Protein AF-A0A9D2PJF0-F1 (afdb_monomer_lite)

Radius of gyration: 13.44 Å; chains: 1; bounding box: 36×22×30 Å

pLDDT: mean 71.53, std 12.53, range [41.41, 90.56]

Foldseek 3Di:
DVVLVVLLCVLLVFDDDCPDPLVVVLVVVVVVVVVCQVVVDDDDDDDCPVVLVVLCVPQVSLLVSLVVSQVVCCVPVVDGDDSVRSSVSSVSSSVRCVVRVD

Sequence (102 aa):
MLQLFFQLTYYFHVDFDEEDVYYYRFITHLKFFAKRLLDHKFYEEDDSDDLWNIIRKKYQESFRCVGRISEFIQKKYGHSLSKEEQIYLTIHIERVIKKTGK

Organism: NCBI:txid2838462

Secondary structure (DSSP, 8-state):
-HHHHHHHHHHHT----TT-HHHHHHHHHHHHHHHHHHTT-PPPP-S-HHHHHHHHHHSHHHHHHHHHHHHHHHHHHS-PPPHHHHHHHHHHHHHHHHHHT-

Structure (mmCIF, N/CA/C/O backbone):
data_AF-A0A9D2PJF0-F1
#
_entry.id   AF-A0A9D2PJF0-F1
#
loop_
_atom_site.group_PDB
_atom_site.id
_atom_site.type_symbol
_atom_site.label_atom_id
_atom_site.label_alt_id
_atom_site.label_comp_id
_atom_site.label_asym_id
_atom_site.label_entity_id
_atom_site.label_seq_id
_atom_site.pdbx_PDB_ins_code
_atom_site.Cartn_x
_atom_site.Cartn_y
_atom_site.Cartn_z
_atom_site.occupancy
_atom_site.B_iso_or_equiv
_atom_site.auth_seq_id
_atom_site.auth_comp_id
_atom_site.auth_asym_id
_atom_site.auth_atom_id
_atom_site.pdbx_PDB_model_num
ATOM 1 N N . MET A 1 1 ? -5.408 -3.888 -12.705 1.00 55.09 1 MET A N 1
ATOM 2 C CA . MET A 1 1 ? -6.322 -3.023 -11.924 1.00 55.09 1 MET A CA 1
ATOM 3 C C . MET A 1 1 ? -7.429 -3.840 -11.265 1.00 55.09 1 MET A C 1
ATOM 5 O O . MET A 1 1 ? -7.361 -3.985 -10.057 1.00 55.09 1 MET A O 1
ATOM 9 N N . LEU A 1 2 ? -8.329 -4.486 -12.026 1.00 54.72 2 LEU A N 1
ATOM 10 C CA . LEU A 1 2 ? -9.354 -5.405 -11.484 1.00 54.72 2 LEU A CA 1
ATOM 11 C C . LEU A 1 2 ? -8.778 -6.527 -10.596 1.00 54.72 2 LEU A C 1
ATOM 13 O O . LEU A 1 2 ? -9.374 -6.903 -9.602 1.00 54.72 2 LEU A O 1
ATOM 17 N N . GLN A 1 3 ? -7.577 -7.020 -10.907 1.00 61.44 3 GLN A N 1
ATOM 18 C CA . GLN A 1 3 ? -6.933 -8.084 -10.122 1.00 61.44 3 GLN A CA 1
ATOM 19 C C . GLN A 1 3 ? -6.379 -7.611 -8.770 1.00 61.44 3 GLN A C 1
ATOM 21 O O . GLN A 1 3 ? -6.481 -8.334 -7.791 1.00 61.44 3 GLN A O 1
ATOM 26 N N . LEU A 1 4 ? -5.842 -6.387 -8.699 1.00 61.62 4 LEU A N 1
ATOM 27 C CA . LEU A 1 4 ? -5.394 -5.794 -7.432 1.00 61.62 4 LEU A CA 1
ATOM 28 C C . LEU A 1 4 ? -6.586 -5.487 -6.522 1.00 61.62 4 LEU A C 1
ATOM 30 O O . LEU A 1 4 ? -6.511 -5.681 -5.315 1.00 61.62 4 LEU A O 1
ATOM 34 N N . PHE A 1 5 ? -7.690 -5.049 -7.127 1.00 64.75 5 PHE A N 1
ATOM 35 C CA . PHE A 1 5 ? -8.964 -4.869 -6.448 1.00 64.75 5 PHE A CA 1
ATOM 36 C C . PHE A 1 5 ? -9.490 -6.189 -5.864 1.00 64.75 5 PHE A C 1
ATOM 38 O O . PHE A 1 5 ? -9.788 -6.246 -4.676 1.00 64.75 5 PHE A O 1
ATOM 45 N N . PHE A 1 6 ? -9.487 -7.268 -6.652 1.00 68.12 6 PHE A N 1
ATOM 46 C CA . PHE A 1 6 ? -9.905 -8.592 -6.181 1.00 68.12 6 PHE A CA 1
ATOM 47 C C . PHE A 1 6 ? -9.043 -9.108 -5.018 1.00 68.12 6 PHE A C 1
ATOM 49 O O . PHE A 1 6 ? -9.537 -9.762 -4.105 1.00 68.12 6 PHE A O 1
ATOM 56 N N . GLN A 1 7 ? -7.745 -8.786 -5.016 1.00 67.12 7 GLN A N 1
ATOM 57 C CA . GLN A 1 7 ? -6.845 -9.117 -3.909 1.00 67.12 7 GLN A CA 1
ATOM 58 C C . GLN A 1 7 ? -7.271 -8.442 -2.593 1.00 67.12 7 GLN A C 1
ATOM 60 O O . GLN A 1 7 ? -7.124 -9.033 -1.525 1.00 67.12 7 GLN A O 1
ATOM 65 N N . LEU A 1 8 ? -7.778 -7.208 -2.672 1.00 65.38 8 LEU A N 1
ATOM 66 C CA . LEU A 1 8 ? -8.190 -6.401 -1.523 1.00 65.38 8 LEU A CA 1
ATOM 67 C C . LEU A 1 8 ? -9.535 -6.847 -0.959 1.00 65.38 8 LEU A C 1
ATOM 69 O O . LEU A 1 8 ? -9.630 -7.061 0.249 1.00 65.38 8 LEU A O 1
ATOM 73 N N . THR A 1 9 ? -10.541 -7.024 -1.820 1.00 66.44 9 THR A N 1
ATOM 74 C CA . THR A 1 9 ? -11.867 -7.513 -1.409 1.00 66.44 9 THR A CA 1
ATOM 75 C C . THR A 1 9 ? -11.759 -8.901 -0.788 1.00 66.44 9 THR A C 1
ATOM 77 O O . THR A 1 9 ? -12.300 -9.138 0.289 1.00 66.44 9 THR A O 1
ATOM 80 N N . TYR A 1 10 ? -10.959 -9.789 -1.390 1.00 69.12 10 TYR A N 1
ATOM 81 C CA . TYR A 1 10 ? -10.711 -11.130 -0.863 1.00 69.12 10 TYR A CA 1
ATOM 82 C C . TYR A 1 10 ? -9.961 -11.115 0.474 1.00 69.12 10 TYR A C 1
ATOM 84 O O . TYR A 1 10 ? -10.278 -11.889 1.372 1.00 69.12 10 TYR A O 1
ATOM 92 N N . TYR A 1 11 ? -8.953 -10.250 0.632 1.00 69.94 11 TYR A N 1
ATOM 93 C CA . TYR A 1 11 ? -8.181 -10.195 1.875 1.00 69.94 11 TYR A CA 1
ATOM 94 C C . TYR A 1 11 ? -9.021 -9.683 3.049 1.00 69.94 11 TYR A C 1
ATOM 96 O O . TYR A 1 11 ? -8.985 -10.268 4.130 1.00 69.94 11 TYR A O 1
ATOM 104 N N . PHE A 1 12 ? -9.778 -8.605 2.840 1.00 64.38 12 PHE A N 1
ATOM 105 C CA . PHE A 1 12 ? -10.551 -7.969 3.906 1.00 64.38 12 PHE A CA 1
ATOM 106 C C . PHE A 1 12 ? -11.969 -8.511 4.064 1.00 64.38 12 PHE A C 1
ATOM 108 O O . PHE A 1 12 ? -12.608 -8.177 5.055 1.00 64.38 12 PHE A O 1
ATOM 115 N N . HIS A 1 13 ? -12.439 -9.360 3.145 1.00 67.50 13 HIS A N 1
ATOM 116 C CA . HIS A 1 13 ? -13.837 -9.803 3.086 1.00 67.50 13 HIS A CA 1
ATOM 117 C C . HIS A 1 13 ? -14.803 -8.609 3.045 1.00 67.50 13 HIS A C 1
ATOM 119 O O . HIS A 1 13 ? -15.810 -8.579 3.748 1.00 67.50 13 HIS A O 1
ATOM 125 N N . VAL A 1 14 ? -14.451 -7.596 2.249 1.00 64.88 14 VAL A N 1
ATOM 126 C CA . VAL A 1 14 ? -15.220 -6.357 2.096 1.00 64.88 14 VAL A CA 1
ATOM 127 C C . VAL A 1 14 ? -15.650 -6.232 0.643 1.00 64.88 14 VAL A C 1
ATOM 129 O O . VAL A 1 14 ? -14.800 -6.277 -0.248 1.00 64.88 14 VAL A O 1
ATOM 132 N N . ASP A 1 15 ? -16.948 -6.033 0.423 1.00 62.94 15 ASP A N 1
ATOM 133 C CA . ASP A 1 15 ? -17.473 -5.547 -0.849 1.00 62.94 15 ASP A CA 1
ATOM 134 C C . ASP A 1 15 ? -17.347 -4.023 -0.874 1.00 62.94 15 ASP A C 1
ATOM 136 O O . ASP A 1 15 ? -17.861 -3.319 -0.003 1.00 62.94 15 ASP A O 1
ATOM 140 N N . PHE A 1 16 ? -16.601 -3.506 -1.849 1.00 63.28 16 PHE A N 1
ATOM 141 C CA . PHE A 1 16 ? -16.497 -2.067 -2.057 1.00 63.28 16 PHE A CA 1
ATOM 142 C C . PHE A 1 16 ? -17.658 -1.595 -2.922 1.00 63.28 16 PHE A C 1
ATOM 144 O O . PHE A 1 16 ? -17.860 -2.116 -4.016 1.00 63.28 16 PHE A O 1
ATOM 151 N N . ASP A 1 17 ? -18.377 -0.582 -2.444 1.00 67.50 17 ASP A N 1
ATOM 152 C CA . ASP A 1 17 ? -19.354 0.137 -3.251 1.00 67.50 17 ASP A CA 1
ATOM 153 C C . ASP A 1 17 ? -18.621 0.924 -4.346 1.00 67.50 17 ASP A C 1
ATOM 155 O O . ASP A 1 17 ? -17.841 1.842 -4.066 1.00 67.50 17 ASP A O 1
ATOM 159 N N . GLU A 1 18 ? -18.842 0.530 -5.601 1.00 64.44 18 GLU A N 1
ATOM 160 C CA . G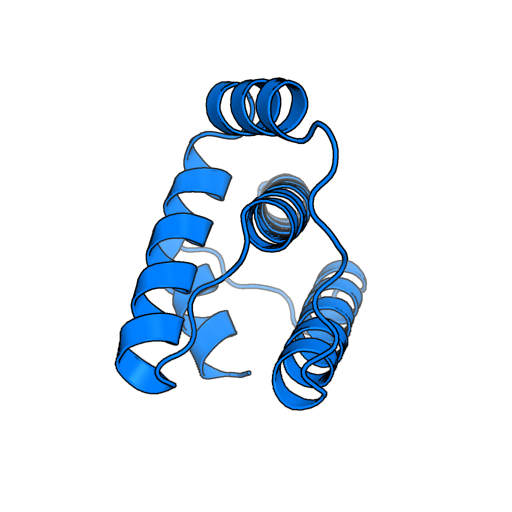LU A 1 18 ? -18.187 1.145 -6.751 1.00 64.44 18 GLU A CA 1
ATOM 161 C C . GLU A 1 18 ? -18.666 2.581 -7.028 1.00 64.44 18 GLU A C 1
ATOM 163 O O . GLU A 1 18 ? -17.996 3.324 -7.755 1.00 64.44 18 GLU A O 1
ATOM 168 N N . GLU A 1 19 ? -19.777 2.999 -6.415 1.00 65.81 19 GLU A N 1
ATOM 169 C CA . GLU A 1 19 ? -20.299 4.366 -6.477 1.00 65.81 19 GLU A CA 1
ATOM 170 C C . GLU A 1 19 ? -19.733 5.271 -5.366 1.00 65.81 19 GLU A C 1
ATOM 172 O O . GLU A 1 19 ? -19.877 6.497 -5.425 1.00 65.81 19 GLU A O 1
ATOM 177 N N . ASP A 1 20 ? -19.013 4.712 -4.383 1.00 73.69 20 ASP A N 1
ATOM 178 C CA . ASP A 1 20 ? -18.401 5.497 -3.311 1.00 73.69 20 ASP A CA 1
ATOM 179 C C . ASP A 1 20 ? -17.235 6.353 -3.848 1.00 73.69 20 ASP A C 1
ATOM 181 O O . ASP A 1 20 ? -16.263 5.885 -4.455 1.00 73.69 20 ASP A O 1
ATOM 185 N N . VAL A 1 21 ? -17.271 7.651 -3.540 1.00 64.44 21 VAL A N 1
ATOM 186 C CA . VAL A 1 21 ? -16.186 8.599 -3.821 1.00 64.44 21 VAL A CA 1
ATOM 187 C C . VAL A 1 21 ? -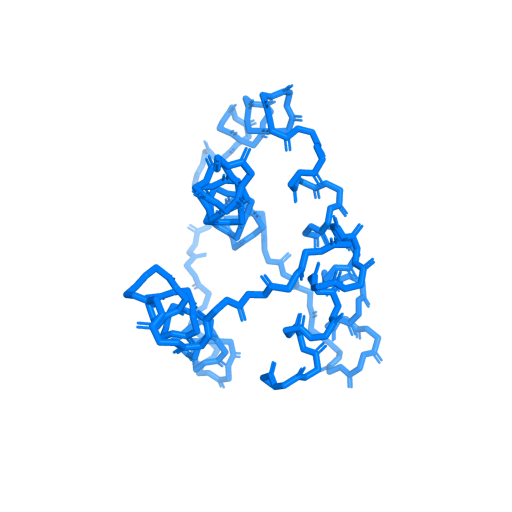14.834 8.137 -3.259 1.00 64.44 21 VAL A C 1
ATOM 189 O O . VAL A 1 21 ? -13.780 8.462 -3.817 1.00 64.44 21 VAL A O 1
ATOM 192 N N . TYR A 1 22 ? -14.823 7.381 -2.160 1.00 61.19 22 TYR A N 1
ATOM 193 C CA . TYR A 1 22 ? -13.612 6.808 -1.578 1.00 61.19 22 TYR A CA 1
ATOM 194 C C . TYR A 1 22 ? -13.062 5.654 -2.410 1.00 61.19 22 TYR A C 1
ATOM 196 O O . TYR A 1 22 ? -11.842 5.598 -2.599 1.00 61.19 22 TYR A O 1
ATOM 204 N N . TYR A 1 23 ? -13.929 4.813 -2.976 1.00 64.69 23 TYR A N 1
ATOM 205 C CA . TYR A 1 23 ? -13.538 3.804 -3.957 1.00 64.69 23 TYR A CA 1
ATOM 206 C C . TYR A 1 23 ? -12.980 4.463 -5.221 1.00 64.69 23 TYR A C 1
ATOM 208 O O . TYR A 1 23 ? -11.869 4.136 -5.652 1.00 64.69 23 TYR A O 1
ATOM 216 N N . TYR A 1 24 ? -13.667 5.477 -5.758 1.00 64.94 24 TYR A N 1
ATOM 217 C CA . TYR A 1 24 ? -13.197 6.195 -6.944 1.00 64.94 24 TYR A CA 1
ATOM 218 C C . TYR A 1 24 ? -11.821 6.839 -6.723 1.00 64.94 24 TYR A C 1
ATOM 220 O O . TYR A 1 24 ? -10.928 6.732 -7.572 1.00 64.94 24 TYR A O 1
ATOM 228 N N . ARG A 1 25 ? -11.602 7.471 -5.559 1.00 66.69 25 ARG A N 1
ATOM 229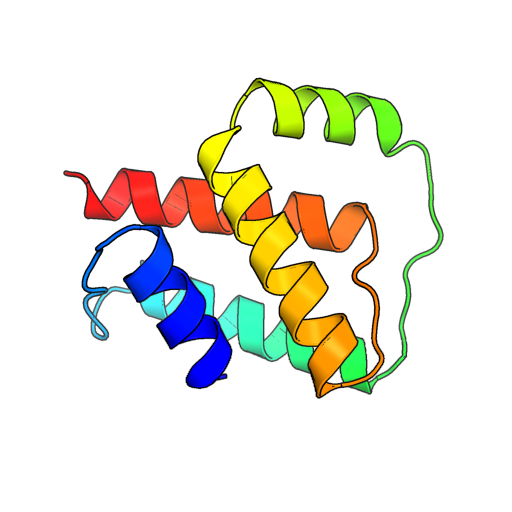 C CA . ARG A 1 25 ? -10.289 8.021 -5.177 1.00 66.69 25 ARG A CA 1
ATOM 230 C C . ARG A 1 25 ? -9.239 6.925 -5.053 1.00 66.69 25 ARG A C 1
ATOM 232 O O . ARG A 1 25 ? -8.136 7.102 -5.564 1.00 66.69 25 ARG A O 1
ATOM 239 N N . PHE A 1 26 ? -9.567 5.797 -4.430 1.00 65.94 26 PHE A N 1
ATOM 240 C CA . PHE A 1 26 ? -8.648 4.673 -4.279 1.00 65.94 26 PHE A CA 1
ATOM 241 C C . PHE A 1 26 ? -8.212 4.098 -5.633 1.00 65.94 26 PHE A C 1
ATOM 243 O O . PHE A 1 26 ? -7.014 4.021 -5.908 1.00 65.94 26 PHE A O 1
ATOM 250 N N . ILE A 1 27 ? -9.160 3.786 -6.520 1.00 71.38 27 ILE A N 1
ATOM 251 C CA . ILE A 1 27 ? -8.873 3.295 -7.874 1.00 71.38 27 ILE A CA 1
ATOM 252 C C . ILE A 1 27 ? -8.088 4.326 -8.679 1.00 71.38 27 ILE A C 1
ATOM 254 O O . ILE A 1 27 ? -7.156 3.964 -9.395 1.00 71.38 27 ILE A O 1
ATOM 258 N N . THR A 1 28 ? -8.415 5.611 -8.552 1.00 71.75 28 THR A N 1
ATOM 259 C CA . THR A 1 28 ? -7.672 6.687 -9.219 1.00 71.75 28 THR A CA 1
ATOM 260 C C . THR A 1 28 ? -6.226 6.743 -8.730 1.00 71.75 28 THR A C 1
ATOM 262 O O . THR A 1 28 ? -5.308 6.760 -9.549 1.00 71.75 28 THR A O 1
ATOM 265 N N . HIS A 1 29 ? -5.985 6.676 -7.420 1.00 67.44 29 HIS A N 1
ATOM 266 C CA . HIS A 1 29 ? -4.632 6.607 -6.868 1.00 67.44 29 HIS A CA 1
ATOM 267 C C . HIS A 1 29 ? -3.889 5.345 -7.312 1.00 67.44 29 HIS A C 1
ATOM 269 O O . HIS A 1 29 ? -2.723 5.442 -7.685 1.00 67.44 29 HIS A O 1
ATOM 275 N N . LEU A 1 30 ? -4.561 4.192 -7.370 1.00 68.50 30 LEU A N 1
ATOM 276 C CA . LEU A 1 30 ? -3.981 2.943 -7.866 1.00 68.50 30 LEU A CA 1
ATOM 277 C C . LEU A 1 30 ? -3.646 3.017 -9.370 1.00 68.50 30 LEU A C 1
ATOM 279 O O . LEU A 1 30 ? -2.629 2.481 -9.803 1.00 68.50 30 LEU A O 1
ATOM 283 N N . LYS A 1 31 ? -4.462 3.717 -10.171 1.00 69.44 31 LYS A N 1
ATOM 284 C CA . LYS A 1 31 ? -4.198 4.007 -11.593 1.00 69.44 31 LYS A CA 1
ATOM 285 C C . LYS A 1 31 ? -2.967 4.895 -11.759 1.00 69.44 31 LYS A C 1
ATOM 287 O O . LYS A 1 31 ? -2.093 4.570 -12.557 1.00 69.44 31 LYS A O 1
ATOM 292 N N . PHE A 1 32 ? -2.876 5.991 -11.004 1.00 68.81 32 PHE A N 1
ATOM 293 C CA . PHE A 1 32 ? -1.702 6.871 -11.028 1.00 68.81 32 PHE A CA 1
ATOM 294 C C . PHE A 1 32 ? -0.449 6.161 -10.518 1.00 68.81 32 PHE A C 1
ATOM 296 O O . PHE A 1 32 ? 0.625 6.348 -11.078 1.00 68.81 32 PHE A O 1
ATOM 303 N N . PHE A 1 33 ? -0.593 5.311 -9.506 1.00 65.69 33 PHE A N 1
ATOM 304 C CA . PHE A 1 33 ? 0.468 4.454 -9.001 1.00 65.69 33 PHE A CA 1
ATOM 305 C C . PHE A 1 33 ? 0.989 3.499 -10.081 1.00 65.69 33 PHE A C 1
ATOM 307 O O . PHE A 1 33 ? 2.171 3.533 -10.404 1.00 65.69 33 PHE A O 1
ATOM 314 N N . ALA A 1 34 ? 0.100 2.730 -10.716 1.00 63.56 34 ALA A N 1
ATOM 315 C CA . ALA A 1 34 ? 0.462 1.836 -11.814 1.00 63.56 34 ALA A CA 1
ATOM 316 C C . ALA A 1 34 ? 1.105 2.592 -12.988 1.00 63.56 34 ALA A C 1
ATOM 318 O O . ALA A 1 34 ? 2.044 2.092 -13.596 1.00 63.56 34 ALA A O 1
ATOM 319 N N . LYS A 1 35 ? 0.641 3.814 -13.279 1.00 67.38 35 LYS A N 1
ATOM 320 C CA . LYS A 1 35 ? 1.259 4.681 -14.286 1.00 67.38 35 LYS A CA 1
ATOM 321 C C . LYS A 1 35 ? 2.692 5.077 -13.908 1.00 67.38 35 LYS A C 1
ATOM 323 O O . LYS A 1 35 ? 3.577 4.943 -14.739 1.00 67.38 35 LYS A O 1
ATOM 328 N N . ARG A 1 36 ? 2.946 5.506 -12.664 1.00 64.56 36 ARG A N 1
ATOM 329 C CA . ARG A 1 36 ? 4.308 5.839 -12.193 1.00 64.56 36 ARG A CA 1
ATOM 330 C C . ARG A 1 36 ? 5.260 4.644 -12.258 1.00 64.56 36 ARG A C 1
ATOM 332 O O . ARG A 1 36 ? 6.415 4.813 -12.629 1.00 64.56 36 ARG A O 1
ATOM 339 N N . LEU A 1 37 ? 4.744 3.460 -11.939 1.00 56.06 37 LEU A N 1
ATOM 340 C CA . LEU A 1 37 ? 5.474 2.194 -11.959 1.00 56.06 37 LEU A CA 1
ATOM 341 C C . LEU A 1 37 ? 5.900 1.800 -13.385 1.00 56.06 37 LEU A C 1
ATOM 343 O O . LEU A 1 37 ? 7.012 1.319 -13.584 1.00 56.06 37 LEU A O 1
ATOM 347 N N . LEU A 1 38 ? 5.047 2.067 -14.381 1.00 58.16 38 LEU A N 1
ATOM 348 C CA . LEU A 1 38 ? 5.362 1.890 -15.805 1.00 58.16 38 LEU A CA 1
ATOM 349 C C . LEU A 1 38 ? 6.299 2.978 -16.355 1.00 58.16 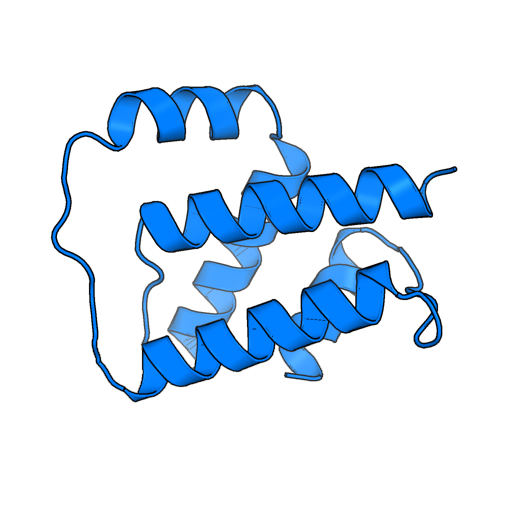38 LEU A C 1
ATOM 351 O O . LEU A 1 38 ? 7.075 2.707 -17.264 1.00 58.16 38 LEU A O 1
ATOM 355 N N . ASP A 1 39 ? 6.251 4.186 -15.790 1.00 61.66 39 ASP A N 1
ATOM 356 C CA . ASP A 1 39 ? 7.064 5.330 -16.220 1.00 61.66 39 ASP A CA 1
ATOM 357 C C . ASP A 1 39 ? 8.481 5.352 -15.585 1.00 61.66 39 ASP A C 1
ATOM 359 O O . ASP A 1 39 ? 9.218 6.315 -15.790 1.00 61.66 39 ASP A O 1
ATOM 363 N N . HIS A 1 40 ? 8.878 4.322 -14.816 1.00 51.78 40 HIS A N 1
ATOM 364 C CA . HIS A 1 40 ? 10.199 4.168 -14.164 1.00 51.78 40 HIS A CA 1
ATOM 365 C C . HIS A 1 40 ? 10.699 5.394 -13.372 1.00 51.78 40 HIS A C 1
ATOM 367 O O . HIS A 1 40 ? 11.902 5.607 -13.218 1.00 51.78 40 HIS A O 1
ATOM 373 N N . LYS A 1 41 ? 9.788 6.208 -12.831 1.00 44.00 41 LYS A N 1
ATOM 374 C CA . LYS A 1 41 ? 10.138 7.342 -11.966 1.00 44.00 41 LYS A CA 1
ATOM 375 C C . LYS A 1 41 ? 10.137 6.898 -10.508 1.00 44.00 41 LYS A C 1
ATOM 377 O O . LYS A 1 41 ? 9.143 7.083 -9.809 1.00 44.00 41 LYS A O 1
ATOM 382 N N . PHE A 1 42 ? 11.239 6.295 -10.074 1.00 48.06 42 PHE A N 1
ATOM 383 C CA . PHE A 1 42 ? 11.491 6.037 -8.658 1.00 48.06 42 PHE A CA 1
ATOM 384 C C . PHE A 1 42 ? 11.984 7.331 -8.006 1.00 48.06 42 PHE A C 1
ATOM 386 O O . PHE A 1 42 ? 12.897 7.973 -8.522 1.00 48.06 42 PHE A O 1
ATOM 393 N N . TYR A 1 43 ? 11.322 7.750 -6.928 1.00 47.00 43 TYR A N 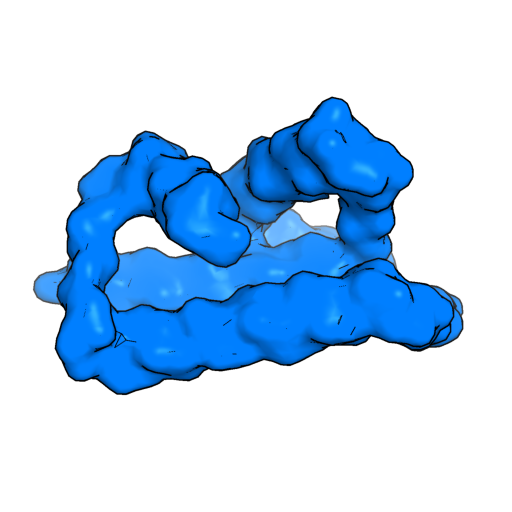1
ATOM 394 C CA . TYR A 1 43 ? 11.802 8.841 -6.085 1.00 47.00 43 TYR A CA 1
ATOM 395 C C . TYR A 1 43 ? 12.972 8.315 -5.241 1.00 47.00 43 TYR A C 1
ATOM 397 O O . TYR A 1 43 ? 12.956 7.15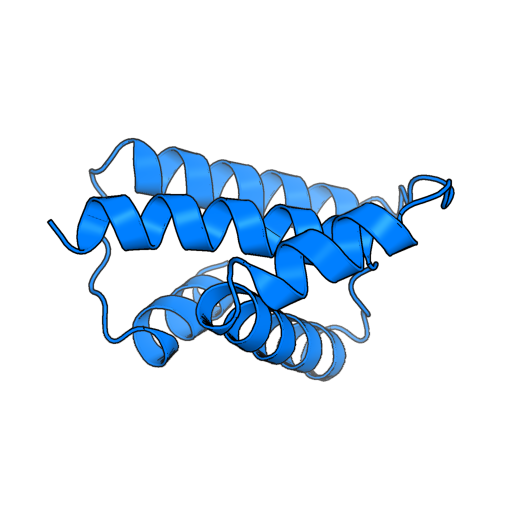5 -4.830 1.00 47.00 43 TYR A O 1
ATOM 405 N N . GLU A 1 44 ? 14.014 9.134 -5.086 1.00 41.41 44 GLU A N 1
ATOM 406 C CA . GLU A 1 44 ? 15.207 8.795 -4.306 1.00 41.41 44 GLU A CA 1
ATOM 407 C C . GLU A 1 44 ? 14.853 8.655 -2.819 1.00 41.41 44 GLU A C 1
ATOM 409 O O . GLU A 1 44 ? 14.126 9.481 -2.270 1.00 41.41 44 GLU A O 1
ATOM 414 N N . GLU A 1 45 ? 15.359 7.579 -2.210 1.00 49.94 45 GLU A N 1
ATOM 415 C CA . GLU A 1 45 ? 15.120 7.181 -0.823 1.00 49.94 45 GLU A CA 1
ATOM 416 C C . GLU A 1 45 ? 15.724 8.204 0.151 1.00 49.94 45 GLU A C 1
ATOM 418 O O . GLU A 1 45 ? 16.944 8.351 0.202 1.00 49.94 45 GLU A O 1
ATOM 423 N N . ASP A 1 46 ? 14.892 8.861 0.965 1.00 43.38 46 ASP A N 1
ATOM 424 C CA . ASP A 1 46 ? 15.362 9.674 2.097 1.00 43.38 46 ASP A CA 1
ATOM 425 C C . ASP A 1 46 ? 14.546 9.369 3.375 1.00 43.38 46 ASP A C 1
ATOM 427 O O . ASP A 1 46 ? 13.312 9.355 3.364 1.00 43.38 46 ASP A O 1
ATOM 431 N N . ASP A 1 47 ? 15.254 9.022 4.457 1.00 46.94 47 ASP A N 1
ATOM 432 C CA . ASP A 1 47 ? 14.826 8.854 5.865 1.00 46.94 47 ASP A CA 1
ATOM 433 C C . ASP A 1 47 ? 13.438 8.223 6.174 1.00 46.94 47 ASP A C 1
ATOM 435 O O . ASP A 1 47 ? 12.737 8.573 7.128 1.00 46.94 47 ASP A O 1
ATOM 439 N N . SER A 1 48 ? 13.026 7.210 5.407 1.00 54.53 48 SER A N 1
ATOM 440 C CA . SER A 1 48 ? 11.704 6.566 5.546 1.00 54.53 48 SER A CA 1
ATOM 441 C C . SER A 1 48 ? 11.553 5.549 6.694 1.00 54.53 48 SER A C 1
ATOM 443 O O . SER A 1 48 ? 10.431 5.099 6.959 1.00 54.53 48 SER A O 1
ATOM 445 N N . ASP A 1 49 ? 12.625 5.169 7.398 1.00 60.41 49 ASP A N 1
ATOM 446 C CA . ASP A 1 49 ? 12.591 4.032 8.336 1.00 60.41 49 ASP A CA 1
ATOM 447 C C . ASP A 1 49 ? 11.766 4.299 9.612 1.00 60.41 49 ASP A C 1
ATOM 449 O O . ASP A 1 49 ? 11.072 3.398 10.100 1.00 60.41 49 ASP A O 1
ATOM 453 N N . ASP A 1 50 ? 11.733 5.532 10.122 1.00 71.06 50 ASP A N 1
ATOM 454 C CA . ASP A 1 50 ? 10.889 5.885 11.274 1.00 71.06 50 ASP A CA 1
ATOM 455 C C . ASP A 1 50 ? 9.399 5.842 10.917 1.00 71.06 50 ASP A C 1
ATOM 457 O O . ASP A 1 50 ? 8.586 5.241 11.631 1.00 71.06 50 ASP A O 1
ATOM 461 N N . LEU A 1 51 ? 9.030 6.403 9.763 1.00 69.69 51 LEU A N 1
ATOM 462 C CA . LEU A 1 51 ? 7.655 6.362 9.270 1.00 69.69 51 LEU A CA 1
ATOM 463 C C . LEU A 1 51 ? 7.226 4.929 8.936 1.00 69.69 51 LEU A C 1
ATOM 465 O O . LEU A 1 51 ? 6.117 4.519 9.290 1.00 69.69 51 LEU A O 1
ATOM 469 N N . TRP A 1 52 ? 8.108 4.148 8.314 1.00 76.81 52 TRP A N 1
ATOM 470 C CA . TRP A 1 52 ? 7.899 2.730 8.029 1.00 76.81 52 TRP A CA 1
ATOM 471 C C . TRP A 1 52 ? 7.534 1.953 9.292 1.00 76.81 52 TRP A C 1
ATOM 473 O O . TRP A 1 52 ? 6.509 1.264 9.346 1.00 76.81 52 TRP A O 1
ATOM 483 N N . ASN A 1 53 ? 8.337 2.112 10.344 1.00 80.75 53 ASN A N 1
ATOM 484 C CA . ASN A 1 53 ? 8.130 1.430 11.614 1.00 80.75 53 ASN A CA 1
ATOM 485 C C . ASN A 1 53 ? 6.837 1.875 12.311 1.00 80.75 53 ASN A C 1
ATOM 487 O O . ASN A 1 53 ? 6.114 1.033 12.856 1.00 80.75 53 ASN A O 1
ATOM 491 N N . ILE A 1 54 ? 6.504 3.169 12.267 1.00 79.38 54 ILE A N 1
ATOM 492 C CA . ILE A 1 54 ? 5.245 3.702 12.811 1.00 79.38 54 ILE A CA 1
ATOM 493 C C . ILE A 1 54 ? 4.042 3.096 12.082 1.00 79.38 54 ILE A C 1
ATOM 495 O O . ILE A 1 54 ? 3.111 2.606 12.725 1.00 79.38 54 ILE A O 1
ATOM 499 N N . ILE A 1 55 ? 4.058 3.098 10.748 1.00 81.06 55 ILE A N 1
ATOM 500 C CA . ILE A 1 55 ? 2.960 2.596 9.915 1.00 81.06 55 ILE A CA 1
ATOM 501 C C . ILE A 1 55 ? 2.772 1.095 10.109 1.00 81.06 55 ILE A C 1
ATOM 503 O O . ILE A 1 55 ? 1.648 0.652 10.357 1.00 81.06 55 ILE A O 1
ATOM 507 N N . ARG A 1 56 ? 3.866 0.326 10.108 1.00 83.19 56 ARG A N 1
ATOM 508 C CA . ARG A 1 56 ? 3.837 -1.117 10.370 1.00 83.19 56 ARG A CA 1
ATOM 509 C C . ARG A 1 56 ? 3.241 -1.439 11.739 1.00 83.19 56 ARG A C 1
ATOM 511 O O . ARG A 1 56 ? 2.469 -2.386 11.848 1.00 83.19 56 ARG A O 1
ATOM 518 N N . LYS A 1 57 ? 3.574 -0.670 12.783 1.00 85.12 57 LYS A N 1
ATOM 519 C CA . LYS A 1 57 ? 3.029 -0.882 14.137 1.00 85.12 57 LYS A CA 1
ATOM 520 C C . LYS A 1 57 ? 1.562 -0.471 14.254 1.00 85.12 57 LYS A C 1
ATOM 522 O O . LYS A 1 57 ? 0.805 -1.163 14.932 1.00 85.12 57 LYS A O 1
ATOM 527 N N . LYS A 1 58 ? 1.173 0.638 13.620 1.00 81.75 58 LYS A N 1
ATOM 528 C CA . LYS A 1 58 ? -0.152 1.258 13.771 1.00 81.75 58 LYS A CA 1
ATOM 529 C C . LYS A 1 58 ? -1.232 0.618 12.896 1.00 81.75 58 LYS A C 1
ATOM 531 O O . LYS A 1 58 ? -2.373 0.523 13.337 1.00 81.75 58 LYS A O 1
ATOM 536 N N . TYR A 1 59 ? -0.889 0.193 11.681 1.00 86.88 59 TYR A N 1
ATOM 537 C CA . TYR A 1 59 ? -1.834 -0.300 10.669 1.00 86.88 59 TYR A CA 1
ATOM 538 C C . TYR A 1 59 ? -1.471 -1.719 10.224 1.00 86.88 59 TYR A C 1
ATOM 540 O O . TYR A 1 59 ? -1.252 -1.984 9.045 1.00 86.88 59 TYR A O 1
ATOM 548 N N . GLN A 1 60 ? -1.365 -2.635 11.188 1.00 89.69 60 GLN A N 1
ATOM 549 C CA . GLN A 1 60 ? -0.797 -3.972 10.980 1.00 89.69 60 GLN A CA 1
ATOM 550 C C . GLN A 1 60 ? -1.521 -4.780 9.895 1.00 89.69 60 GLN A C 1
ATOM 552 O O . GLN A 1 60 ? -0.861 -5.367 9.040 1.00 89.69 60 GLN A O 1
ATOM 557 N N . GLU A 1 61 ? -2.856 -4.789 9.891 1.00 87.38 61 GLU A N 1
ATOM 558 C CA . GLU A 1 61 ? -3.636 -5.557 8.909 1.00 87.38 61 GLU A CA 1
ATOM 559 C C . GLU A 1 61 ? -3.536 -4.964 7.500 1.00 87.38 61 GLU A C 1
ATOM 561 O O . GLU A 1 61 ? -3.271 -5.685 6.537 1.00 87.38 61 GLU A O 1
ATOM 566 N N . SER A 1 62 ? -3.646 -3.639 7.386 1.00 87.19 62 SER A N 1
ATOM 567 C CA . SER A 1 62 ? -3.433 -2.910 6.131 1.00 87.19 62 SER A CA 1
ATOM 568 C C . SER A 1 62 ? -2.026 -3.137 5.578 1.00 87.19 62 SER A C 1
ATOM 570 O O . SER A 1 62 ? -1.860 -3.390 4.387 1.00 87.19 62 SER A O 1
ATOM 572 N N . PHE A 1 63 ? -1.016 -3.149 6.448 1.00 90.56 63 PHE A N 1
ATOM 573 C CA . PHE A 1 63 ? 0.371 -3.399 6.071 1.00 90.56 63 PHE A CA 1
ATOM 574 C C . PHE A 1 63 ? 0.596 -4.847 5.602 1.00 90.56 63 PHE A C 1
ATOM 576 O O . PHE A 1 63 ? 1.268 -5.076 4.597 1.00 90.56 63 PHE A O 1
ATOM 583 N N . ARG A 1 64 ? -0.010 -5.843 6.266 1.00 90.06 64 ARG A N 1
ATOM 584 C CA . ARG A 1 64 ? 0.022 -7.249 5.809 1.00 90.06 64 ARG A CA 1
ATOM 585 C C . ARG A 1 64 ? -0.645 -7.422 4.446 1.00 90.06 64 ARG A C 1
ATOM 587 O O . ARG A 1 64 ? -0.120 -8.150 3.602 1.00 90.06 64 ARG A O 1
ATOM 594 N N . CYS A 1 65 ? -1.766 -6.740 4.214 1.00 86.88 65 CYS A N 1
ATOM 595 C CA . CYS A 1 65 ? -2.429 -6.749 2.914 1.00 86.88 65 CYS A CA 1
ATOM 596 C C . CYS A 1 65 ? -1.512 -6.193 1.815 1.00 86.88 65 CYS A C 1
ATOM 598 O O . CYS A 1 65 ? -1.343 -6.823 0.769 1.00 86.88 65 CYS A O 1
ATOM 600 N N . VAL A 1 66 ? -0.846 -5.065 2.080 1.00 89.75 66 VAL A N 1
ATOM 601 C CA . VAL A 1 66 ? 0.148 -4.496 1.158 1.00 89.75 66 VAL A CA 1
ATOM 602 C C . VAL A 1 66 ? 1.301 -5.456 0.902 1.00 89.75 66 VAL A C 1
ATOM 604 O O . VAL A 1 66 ? 1.714 -5.588 -0.246 1.00 89.75 66 VAL A O 1
ATOM 607 N N . GLY A 1 67 ? 1.773 -6.185 1.916 1.00 90.00 67 GLY A N 1
ATOM 608 C CA . GLY A 1 67 ? 2.775 -7.238 1.731 1.00 90.00 67 GLY A CA 1
ATOM 609 C C . GLY A 1 67 ? 2.338 -8.285 0.700 1.00 90.00 67 GLY A C 1
ATOM 610 O O . GLY A 1 67 ? 3.077 -8.582 -0.236 1.00 90.00 67 GLY A O 1
ATOM 611 N N . ARG A 1 68 ? 1.092 -8.770 0.789 1.00 86.31 68 ARG A N 1
ATOM 612 C CA . ARG A 1 68 ? 0.526 -9.709 -0.200 1.00 86.31 68 ARG A CA 1
ATOM 613 C C . ARG A 1 68 ? 0.376 -9.105 -1.594 1.00 86.31 68 ARG A C 1
ATOM 615 O O . ARG A 1 68 ? 0.597 -9.798 -2.586 1.00 86.31 68 ARG A O 1
ATOM 622 N N . ILE A 1 69 ? -0.003 -7.832 -1.678 1.00 84.00 69 ILE A N 1
ATOM 623 C CA . ILE A 1 69 ? -0.073 -7.096 -2.946 1.00 84.00 69 ILE A CA 1
ATOM 624 C C . ILE A 1 69 ? 1.320 -6.977 -3.569 1.00 84.00 69 ILE A C 1
ATOM 626 O O . ILE A 1 69 ? 1.475 -7.237 -4.759 1.00 84.00 69 ILE A O 1
ATOM 630 N N . SER A 1 70 ? 2.331 -6.645 -2.766 1.00 87.44 70 SER A N 1
ATOM 631 C CA . SER A 1 70 ? 3.723 -6.531 -3.203 1.00 87.44 70 SER A CA 1
ATOM 632 C C . SER A 1 70 ? 4.242 -7.863 -3.753 1.00 87.44 70 SER A C 1
ATOM 634 O O . SER A 1 70 ? 4.735 -7.915 -4.880 1.00 87.44 70 SER A O 1
ATOM 636 N N . GLU A 1 71 ? 4.020 -8.975 -3.038 1.00 86.38 71 GLU A N 1
ATOM 637 C CA . GLU A 1 71 ? 4.373 -10.317 -3.525 1.00 86.38 71 GLU A CA 1
ATOM 638 C C . GLU A 1 71 ? 3.681 -10.673 -4.846 1.00 86.38 71 GLU A C 1
ATOM 640 O O . GLU A 1 71 ? 4.291 -11.272 -5.735 1.00 86.38 71 GLU A O 1
ATOM 645 N N . PHE A 1 72 ? 2.400 -10.328 -4.983 1.00 80.62 72 PHE A N 1
ATOM 646 C CA . PHE A 1 72 ? 1.653 -10.567 -6.213 1.00 80.62 72 PHE A CA 1
ATOM 647 C C . PHE A 1 72 ? 2.218 -9.762 -7.386 1.00 80.62 72 PHE A C 1
ATOM 649 O O . PHE A 1 72 ? 2.399 -10.320 -8.470 1.00 80.62 72 PHE A O 1
ATOM 656 N N . ILE A 1 73 ? 2.524 -8.478 -7.176 1.00 78.56 73 ILE A N 1
ATOM 657 C CA . ILE A 1 73 ? 3.089 -7.615 -8.218 1.00 78.56 73 ILE A CA 1
ATOM 658 C C . ILE A 1 73 ? 4.461 -8.137 -8.648 1.00 78.56 73 ILE A C 1
ATOM 660 O O . ILE A 1 73 ? 4.702 -8.271 -9.849 1.00 78.56 73 ILE A O 1
ATOM 664 N N . GLN A 1 74 ? 5.307 -8.538 -7.698 1.00 83.56 74 GLN A N 1
ATOM 665 C CA . GLN A 1 74 ? 6.611 -9.120 -8.001 1.00 83.56 74 GLN A CA 1
ATOM 666 C C . GLN A 1 74 ? 6.477 -10.410 -8.817 1.00 83.56 74 GLN A C 1
ATOM 668 O O . GLN A 1 74 ? 7.137 -10.561 -9.841 1.00 83.56 74 GLN A O 1
ATOM 673 N N . LYS A 1 75 ? 5.597 -11.333 -8.412 1.00 78.31 75 LYS A N 1
ATOM 674 C CA . LYS A 1 75 ? 5.405 -12.613 -9.120 1.00 78.31 75 LYS A CA 1
ATOM 675 C C . LYS A 1 75 ? 4.821 -12.437 -10.519 1.00 78.31 75 LYS A C 1
ATOM 677 O O . LYS A 1 75 ? 5.179 -13.183 -11.423 1.00 78.31 75 LYS A O 1
ATOM 682 N N . LYS A 1 76 ? 3.895 -11.492 -10.695 1.00 74.75 76 LYS A N 1
ATOM 683 C CA . LYS A 1 76 ? 3.146 -11.333 -11.947 1.00 74.75 76 LYS A CA 1
ATOM 684 C C . LYS A 1 76 ? 3.813 -10.398 -12.950 1.00 74.75 76 LYS A C 1
ATOM 686 O O . LYS A 1 76 ? 3.695 -10.623 -14.150 1.00 74.75 76 LYS A O 1
ATOM 691 N N . TYR A 1 77 ? 4.462 -9.348 -12.461 1.00 78.31 77 TYR A N 1
ATOM 692 C CA . TYR A 1 77 ? 4.998 -8.264 -13.283 1.00 78.31 77 TYR A CA 1
ATOM 693 C C . TYR A 1 77 ? 6.512 -8.083 -13.119 1.00 78.31 77 TYR A C 1
ATOM 695 O O . TYR A 1 77 ? 7.086 -7.232 -13.789 1.00 78.31 77 TYR A O 1
ATOM 703 N N . GLY A 1 78 ? 7.167 -8.862 -12.249 1.00 80.25 78 GLY A N 1
ATOM 704 C CA . GLY A 1 78 ? 8.614 -8.786 -12.027 1.00 80.25 78 GLY A CA 1
ATOM 705 C C . GLY A 1 78 ? 9.068 -7.527 -11.286 1.00 80.25 78 GLY A C 1
ATOM 706 O O . GLY A 1 78 ? 10.253 -7.211 -11.314 1.00 80.25 78 GLY A O 1
ATOM 707 N N . HIS A 1 79 ? 8.143 -6.803 -10.652 1.00 81.50 79 HIS A N 1
ATOM 708 C CA . HIS A 1 79 ? 8.407 -5.503 -10.048 1.00 81.50 79 HIS A CA 1
ATOM 709 C C . HIS A 1 79 ? 8.193 -5.509 -8.528 1.00 81.50 79 HIS A C 1
ATOM 711 O O . HIS A 1 79 ? 7.143 -5.938 -8.045 1.00 81.50 79 HIS A O 1
ATOM 717 N N . SER A 1 80 ? 9.178 -4.996 -7.786 1.00 82.00 80 SER A N 1
ATOM 718 C CA . SER A 1 80 ? 9.142 -4.877 -6.326 1.00 82.00 80 SER A CA 1
ATOM 719 C C . SER A 1 80 ? 8.733 -3.470 -5.927 1.00 82.00 80 SER A C 1
ATOM 721 O O . SER A 1 80 ? 9.368 -2.511 -6.356 1.00 82.00 80 SER A O 1
ATOM 723 N N . LEU A 1 81 ? 7.722 -3.357 -5.063 1.00 83.62 81 LEU A N 1
ATOM 724 C CA . LEU A 1 81 ? 7.314 -2.059 -4.534 1.00 83.62 81 LEU A CA 1
ATOM 725 C C . LEU A 1 81 ? 8.367 -1.498 -3.579 1.00 83.62 81 LEU A C 1
ATOM 727 O O . LEU A 1 81 ? 8.817 -2.212 -2.674 1.00 83.62 81 LEU A O 1
ATOM 731 N N . SER A 1 82 ? 8.676 -0.209 -3.704 1.00 85.94 82 SER A N 1
ATOM 732 C CA . SER A 1 82 ? 9.553 0.476 -2.751 1.00 85.94 82 SER A CA 1
ATOM 733 C C . SER A 1 82 ? 8.903 0.584 -1.362 1.00 85.94 82 SER A C 1
ATOM 735 O O . SER A 1 82 ? 7.689 0.401 -1.192 1.00 85.94 82 SER A O 1
ATOM 737 N N . LYS A 1 83 ? 9.703 0.895 -0.334 1.00 83.69 83 LYS A N 1
ATOM 738 C CA . LYS A 1 83 ? 9.182 1.141 1.025 1.00 83.69 83 LYS A CA 1
ATOM 739 C C . LYS A 1 83 ? 8.148 2.273 1.038 1.00 83.69 83 LYS A C 1
ATOM 741 O O . LYS A 1 83 ? 7.095 2.154 1.661 1.00 83.69 83 LYS A O 1
ATOM 746 N N . GLU A 1 84 ? 8.406 3.356 0.321 1.00 80.62 84 GLU A N 1
ATOM 747 C CA . GLU A 1 84 ? 7.508 4.514 0.252 1.00 80.62 84 GLU A CA 1
ATOM 748 C C . GLU A 1 84 ? 6.164 4.158 -0.383 1.00 80.62 84 GLU A C 1
ATOM 750 O O . GLU A 1 84 ? 5.100 4.535 0.115 1.00 80.62 84 GLU A O 1
ATOM 755 N N . GLU A 1 85 ? 6.198 3.369 -1.455 1.00 82.19 85 GLU A N 1
ATOM 756 C CA . GLU A 1 85 ? 5.005 2.892 -2.148 1.00 82.19 85 GLU A CA 1
ATOM 757 C C . GLU A 1 85 ? 4.161 1.985 -1.250 1.00 82.19 85 GLU A C 1
ATOM 759 O O . GLU A 1 85 ? 2.934 2.119 -1.183 1.00 82.19 85 GLU A O 1
ATOM 764 N N . GLN A 1 86 ? 4.817 1.103 -0.498 1.00 88.31 86 GLN A N 1
ATOM 765 C CA . GLN A 1 86 ? 4.158 0.236 0.471 1.00 88.31 86 GLN A CA 1
ATOM 766 C C . GLN A 1 86 ? 3.557 1.031 1.647 1.00 88.31 86 GLN A C 1
ATOM 768 O O . GLN A 1 86 ? 2.421 0.756 2.050 1.00 88.31 86 GLN A O 1
ATOM 773 N N . ILE A 1 87 ? 4.242 2.060 2.163 1.00 83.38 87 ILE A N 1
ATOM 774 C CA . ILE A 1 87 ? 3.678 2.989 3.164 1.00 83.38 87 ILE A CA 1
ATOM 775 C C . ILE A 1 87 ? 2.435 3.680 2.606 1.00 83.38 87 ILE A C 1
ATOM 777 O O . ILE A 1 87 ? 1.381 3.697 3.251 1.00 83.38 87 ILE A O 1
ATOM 781 N N . TYR A 1 88 ? 2.548 4.236 1.401 1.00 81.69 88 TYR A N 1
ATOM 782 C CA . TYR A 1 88 ? 1.475 4.974 0.751 1.00 81.69 88 TYR A CA 1
ATOM 783 C C . TYR A 1 88 ? 0.222 4.110 0.585 1.00 81.69 88 TYR A C 1
ATOM 785 O O . TYR A 1 88 ? -0.873 4.529 0.981 1.00 81.69 88 TYR A O 1
ATOM 793 N N . LEU A 1 89 ? 0.381 2.892 0.057 1.00 84.25 89 LEU A N 1
ATOM 794 C CA . LEU A 1 89 ? -0.715 1.936 -0.101 1.00 84.25 89 LEU A CA 1
ATOM 795 C C . LEU A 1 89 ? -1.313 1.536 1.249 1.00 84.25 89 LEU A C 1
ATOM 797 O O . LEU A 1 89 ? -2.535 1.501 1.376 1.00 84.25 89 LEU A O 1
ATOM 801 N N . THR A 1 90 ? -0.479 1.317 2.271 1.00 86.00 90 THR A N 1
ATOM 802 C CA . THR A 1 90 ? -0.938 0.921 3.613 1.00 86.00 90 THR A CA 1
ATOM 803 C C . THR A 1 90 ? -1.874 1.975 4.200 1.00 86.00 90 THR A C 1
ATOM 805 O O . THR A 1 90 ? -2.954 1.648 4.687 1.00 86.00 90 THR A O 1
ATOM 808 N N . ILE A 1 91 ? -1.497 3.254 4.110 1.00 80.88 91 ILE A N 1
ATOM 809 C CA . ILE A 1 91 ? -2.313 4.371 4.607 1.00 80.88 91 ILE A CA 1
ATOM 810 C C . ILE A 1 91 ? -3.636 4.479 3.838 1.00 80.88 91 ILE A C 1
ATOM 812 O O . ILE A 1 91 ? -4.674 4.774 4.434 1.00 80.88 91 ILE A O 1
ATOM 816 N N . HIS A 1 92 ? -3.613 4.272 2.519 1.00 77.62 92 HIS A N 1
ATOM 817 C CA . HIS A 1 92 ? -4.818 4.370 1.693 1.00 77.62 92 HIS A CA 1
ATOM 818 C C . HIS A 1 92 ? -5.796 3.231 1.973 1.00 77.62 92 HIS A C 1
ATOM 820 O O . HIS A 1 92 ? -6.979 3.501 2.169 1.00 77.62 92 HIS A O 1
ATOM 826 N N . ILE A 1 93 ? -5.303 1.995 2.062 1.00 82.31 93 ILE A N 1
ATOM 827 C CA . ILE A 1 93 ? -6.114 0.820 2.403 1.00 82.31 93 ILE A CA 1
ATOM 828 C C . ILE A 1 93 ? -6.745 0.998 3.782 1.00 82.31 93 ILE A C 1
ATOM 830 O O . ILE A 1 93 ? -7.958 0.879 3.915 1.00 82.31 93 ILE A O 1
ATOM 834 N N . GLU A 1 94 ? -5.961 1.397 4.785 1.00 83.62 94 GLU A N 1
ATOM 835 C CA . GLU A 1 94 ? -6.462 1.634 6.142 1.00 83.62 94 GLU A CA 1
ATOM 836 C C . GLU A 1 94 ? -7.622 2.640 6.173 1.00 83.62 94 GLU A C 1
ATOM 838 O O . GLU A 1 94 ? -8.626 2.439 6.858 1.00 83.62 94 GLU A O 1
ATOM 843 N N . ARG A 1 95 ? -7.490 3.748 5.432 1.00 79.06 95 ARG A N 1
ATOM 844 C CA . ARG A 1 95 ? -8.525 4.790 5.359 1.00 79.06 95 ARG A CA 1
ATOM 845 C C . ARG A 1 95 ? -9.807 4.290 4.713 1.00 79.06 95 ARG A C 1
ATOM 847 O O . ARG A 1 95 ? -10.876 4.738 5.115 1.00 79.06 95 ARG A O 1
ATOM 854 N N . VAL A 1 96 ? -9.687 3.434 3.706 1.00 75.31 96 VAL A N 1
ATOM 855 C CA . VAL A 1 96 ? -10.825 2.861 2.990 1.00 75.31 96 VAL A CA 1
ATOM 856 C C . VAL A 1 96 ? -11.533 1.839 3.885 1.00 75.31 96 VAL A C 1
ATOM 858 O O . VAL A 1 96 ? -12.717 2.004 4.156 1.00 75.31 96 VAL A O 1
ATOM 861 N N . ILE A 1 97 ? -10.803 0.889 4.477 1.00 78.06 97 ILE A N 1
ATOM 862 C CA . ILE A 1 97 ? -11.374 -0.133 5.372 1.00 78.06 97 ILE A CA 1
ATOM 863 C C . ILE A 1 97 ? -12.092 0.487 6.576 1.00 78.06 97 ILE A C 1
ATOM 865 O O . ILE A 1 97 ? -13.211 0.096 6.897 1.00 78.06 97 ILE A O 1
ATOM 869 N N . LYS A 1 98 ? -11.515 1.514 7.214 1.00 75.25 98 LYS A N 1
ATOM 870 C CA . LYS A 1 98 ? -12.178 2.225 8.325 1.00 75.25 98 LYS A CA 1
ATOM 871 C C . LYS A 1 98 ? -13.471 2.941 7.942 1.00 75.25 98 LYS A C 1
ATOM 873 O O . LYS A 1 98 ? -14.253 3.269 8.831 1.00 75.25 98 LYS A O 1
ATOM 878 N N . LYS A 1 99 ? -13.659 3.259 6.662 1.00 68.62 99 LYS A N 1
ATOM 879 C CA . LYS A 1 99 ? -14.874 3.914 6.169 1.00 68.62 99 LYS A CA 1
ATOM 880 C C . LYS A 1 99 ? -15.938 2.911 5.762 1.00 68.62 99 LYS A C 1
ATOM 882 O O . LYS A 1 99 ? -17.099 3.193 6.004 1.00 68.62 99 LYS A O 1
ATOM 887 N N . THR A 1 100 ? -15.536 1.767 5.216 1.00 61.12 100 THR A N 1
ATOM 888 C CA . THR A 1 100 ? -16.453 0.694 4.809 1.00 61.12 100 THR A CA 1
ATOM 889 C C . THR A 1 100 ? -16.880 -0.204 5.977 1.00 61.12 100 THR A C 1
ATOM 891 O O . THR A 1 100 ? -17.928 -0.824 5.917 1.00 61.12 100 THR A O 1
ATOM 894 N N . GLY A 1 101 ? -16.100 -0.271 7.063 1.00 55.00 101 GLY A N 1
ATOM 895 C CA . GLY A 1 101 ? -16.456 -0.998 8.292 1.00 55.00 101 GLY A CA 1
ATOM 896 C C . GLY A 1 101 ? -17.373 -0.240 9.266 1.00 55.00 101 GLY A C 1
ATOM 897 O O . GLY A 1 101 ? -17.441 -0.616 10.437 1.00 55.00 101 GLY A O 1
ATOM 898 N N . LYS A 1 102 ? -18.006 0.851 8.822 1.00 42.19 102 LYS A N 1
ATOM 899 C CA . LYS A 1 102 ? -19.095 1.549 9.520 1.00 42.19 102 LYS A CA 1
ATOM 900 C C . LYS A 1 102 ? -20.399 1.277 8.794 1.00 42.19 102 LYS A C 1
ATOM 902 O O . LYS A 1 102 ? -21.414 1.159 9.510 1.00 42.19 102 LYS A O 1
#

InterPro domains:
  IPR011608 PRD domain [PF00874] (8-95)
  IPR011608 PRD domain [PS51372] (1-102)
  IPR036634 PRD domain superfamily [SSF63520] (3-97)
  IPR050661 BglG family transcriptional antiterminators [PTHR30185] (3-100)